Protein AF-A0A7D9JJ60-F1 (afdb_monomer_lite)

Radius of gyration: 15.45 Å; chains: 1; bounding box: 30×32×46 Å

Organism: Paramuricea clavata (NCBI:txid317549)

Secondary structure (DSSP, 8-state):
------TT------SS-----HHHHHHHHHHHHHH-TT--HHHHHHHHHTGGGHHHHHHHHHHHHHHHHHHHTTSS--SGGG--TT-TT----S--SHHHHHHHHHHHHHHH-

pLDDT: mean 72.86, std 17.22, range [33.34, 91.81]

Sequence (113 aa):
MVLLNFRSVEMKRSIVQDGQNGTMFAVQHSLFCDIYRDLSPRQHNICRNNLLLMESVIEGARLARQECIKQFNNERWDCSSISGKSTALGLMTKYATKEAAFNYALVTAGIVH

InterPro domains:
  IPR005817 Wnt [PF00110] (37-113)
  IPR005817 Wnt [PTHR12027] (31-113)

Foldseek 3Di:
DPPLPVVPPPPDDDPPPDPDDPVVQLVVLLVVLVLQPPDDPVRSVVSNVPSSLVVLLLQLLVVLLVSQQVSCVPPPCNSPVLPDSNGSSSAPPPDDDPVNVSSVVSSVVSSVD

Structure (mmCIF, N/CA/C/O backbone):
data_AF-A0A7D9JJ60-F1
#
_entry.id   AF-A0A7D9JJ60-F1
#
loop_
_atom_site.group_PDB
_atom_site.id
_atom_site.type_symbol
_atom_site.label_atom_id
_atom_site.label_alt_id
_atom_site.label_comp_id
_atom_site.label_asym_id
_atom_site.label_entity_id
_atom_site.label_seq_id
_atom_site.pdbx_PDB_ins_code
_atom_site.Cartn_x
_atom_site.Cartn_y
_atom_site.Cartn_z
_atom_site.occupancy
_atom_site.B_iso_or_equiv
_atom_site.auth_seq_id
_atom_site.auth_comp_id
_atom_site.auth_asym_id
_atom_site.auth_atom_id
_atom_site.pdbx_PDB_model_num
ATOM 1 N N . MET A 1 1 ? 1.933 -3.859 -20.880 1.00 41.69 1 MET A N 1
ATOM 2 C CA . MET A 1 1 ? 1.141 -4.293 -19.713 1.00 41.69 1 MET A CA 1
ATOM 3 C C . MET A 1 1 ? 1.919 -5.442 -19.108 1.00 41.69 1 MET A C 1
ATOM 5 O O . MET A 1 1 ? 1.979 -6.488 -19.736 1.00 41.69 1 MET A O 1
ATOM 9 N N . VAL A 1 2 ? 2.661 -5.200 -18.024 1.00 48.00 2 VAL A N 1
ATOM 10 C CA . VAL A 1 2 ? 3.454 -6.263 -17.388 1.00 48.00 2 VAL A CA 1
ATOM 11 C C . VAL A 1 2 ? 2.451 -7.288 -16.872 1.00 48.00 2 VAL A C 1
ATOM 13 O O . VAL A 1 2 ? 1.562 -6.936 -16.098 1.00 48.00 2 VAL A O 1
ATOM 16 N N . LEU A 1 3 ? 2.516 -8.513 -17.390 1.00 50.09 3 LEU A N 1
ATOM 17 C CA . LEU A 1 3 ? 1.688 -9.614 -16.916 1.00 50.09 3 LEU A CA 1
ATOM 18 C C . LEU A 1 3 ? 2.094 -9.877 -15.465 1.00 50.09 3 LEU A C 1
ATOM 20 O O . LEU A 1 3 ? 3.160 -10.427 -15.210 1.00 50.09 3 LEU A O 1
ATOM 24 N N . LEU A 1 4 ? 1.266 -9.421 -14.527 1.00 55.28 4 LEU A N 1
ATOM 25 C CA . LEU A 1 4 ? 1.434 -9.669 -13.102 1.00 55.28 4 LEU A CA 1
ATOM 26 C C . LEU A 1 4 ? 1.376 -11.179 -12.864 1.00 55.28 4 LEU A C 1
ATOM 28 O O . LEU A 1 4 ? 0.302 -11.779 -12.881 1.00 55.28 4 LEU A O 1
ATOM 32 N N . ASN A 1 5 ? 2.531 -11.814 -12.681 1.00 53.53 5 ASN A N 1
ATOM 33 C CA . ASN A 1 5 ? 2.599 -13.239 -12.391 1.00 53.53 5 ASN A CA 1
ATOM 34 C C . ASN A 1 5 ? 2.446 -13.433 -10.875 1.00 53.53 5 ASN A C 1
ATOM 36 O O . ASN A 1 5 ? 3.421 -13.670 -10.172 1.00 53.53 5 ASN A O 1
ATOM 40 N N . PHE A 1 6 ? 1.210 -13.297 -10.378 1.00 56.00 6 PHE A N 1
ATOM 41 C CA . PHE A 1 6 ? 0.800 -13.355 -8.961 1.00 56.00 6 PHE A CA 1
ATOM 42 C C . PHE A 1 6 ? 1.005 -14.720 -8.269 1.00 56.00 6 PHE A C 1
ATOM 44 O O . PHE A 1 6 ? 0.316 -15.066 -7.311 1.00 56.00 6 PHE A O 1
ATOM 51 N N . ARG A 1 7 ? 1.943 -15.543 -8.734 1.00 53.31 7 ARG A N 1
ATOM 52 C CA . ARG A 1 7 ? 2.078 -16.954 -8.354 1.00 53.31 7 ARG A CA 1
ATOM 53 C C . ARG A 1 7 ? 2.626 -17.194 -6.936 1.00 53.31 7 ARG A C 1
ATOM 55 O O . ARG A 1 7 ? 3.090 -18.294 -6.665 1.00 53.31 7 ARG A O 1
ATOM 62 N N . SER A 1 8 ? 2.607 -16.201 -6.042 1.00 44.59 8 SER A N 1
ATOM 63 C CA . SER A 1 8 ? 3.317 -16.258 -4.756 1.00 44.59 8 SER A CA 1
ATOM 64 C C . SER A 1 8 ? 2.562 -15.680 -3.547 1.00 44.59 8 SER A C 1
ATOM 66 O O . SER A 1 8 ? 3.210 -15.373 -2.547 1.00 44.59 8 SER A O 1
ATOM 68 N N . VAL A 1 9 ? 1.228 -15.565 -3.583 1.00 49.22 9 VAL A N 1
ATOM 69 C CA . VAL A 1 9 ? 0.424 -15.221 -2.389 1.00 49.22 9 VAL A CA 1
ATOM 70 C C . VAL A 1 9 ? -0.194 -16.491 -1.800 1.00 49.22 9 VAL A C 1
ATOM 72 O O . VAL A 1 9 ? -1.407 -16.667 -1.744 1.00 49.22 9 VAL A O 1
ATOM 75 N N . GLU A 1 10 ? 0.657 -17.430 -1.385 1.00 44.72 10 GLU A N 1
ATOM 76 C CA . GLU A 1 10 ? 0.223 -18.473 -0.457 1.00 44.72 10 GLU A CA 1
ATOM 77 C C . GLU A 1 10 ? -0.021 -17.810 0.899 1.00 44.72 10 GLU A C 1
ATOM 79 O O . GLU A 1 10 ? 0.892 -17.616 1.703 1.00 44.72 10 GLU A O 1
ATOM 84 N N . MET A 1 11 ? -1.280 -17.448 1.132 1.00 41.56 11 MET A N 1
ATOM 85 C CA . MET A 1 11 ? -1.821 -17.136 2.444 1.00 41.56 11 MET A CA 1
ATOM 86 C C . MET A 1 11 ? -1.652 -18.368 3.341 1.00 41.56 11 MET A C 1
ATOM 88 O O . MET A 1 11 ? -2.516 -19.245 3.425 1.00 41.56 11 MET A O 1
ATOM 92 N N . LYS A 1 12 ? -0.498 -18.478 4.006 1.00 38.69 12 LYS A N 1
ATOM 93 C CA . LYS A 1 12 ? -0.332 -19.448 5.083 1.00 38.69 12 LYS A CA 1
ATOM 94 C C . LYS A 1 12 ? -1.217 -19.009 6.242 1.00 38.69 12 LYS A C 1
ATOM 96 O O . LYS A 1 12 ? -0.958 -17.998 6.885 1.00 38.69 12 LYS A O 1
ATOM 101 N N . ARG A 1 13 ? -2.267 -19.802 6.480 1.00 45.38 13 ARG A N 1
ATOM 102 C CA . ARG A 1 13 ? -3.077 -19.828 7.705 1.00 45.38 13 ARG A CA 1
ATOM 103 C C . ARG A 1 13 ? -2.196 -19.597 8.937 1.00 45.38 13 ARG A C 1
ATOM 105 O O . ARG A 1 13 ? -1.527 -20.523 9.378 1.00 45.38 13 ARG A O 1
ATOM 112 N N . SER A 1 14 ? -2.273 -18.398 9.498 1.00 33.34 14 SER A N 1
ATOM 113 C CA . SER A 1 14 ? -1.883 -18.093 10.876 1.00 33.34 14 SER A CA 1
ATOM 114 C C . SER A 1 14 ? -2.640 -16.850 11.354 1.00 33.34 14 SER A C 1
ATOM 116 O O . SER A 1 14 ? -2.048 -15.875 11.780 1.00 33.34 14 SER A O 1
ATOM 118 N N . ILE A 1 15 ? -3.974 -16.862 11.257 1.00 45.88 15 ILE A N 1
ATOM 119 C CA . ILE A 1 15 ? -4.839 -15.895 11.969 1.00 45.88 15 ILE A CA 1
ATOM 120 C C . ILE A 1 15 ? -5.891 -16.654 12.799 1.00 45.88 15 ILE A C 1
ATOM 122 O O . ILE A 1 15 ? -7.032 -16.238 12.938 1.00 45.88 15 ILE A O 1
ATOM 126 N N . VAL A 1 16 ? -5.525 -17.835 13.315 1.00 46.06 16 VAL A N 1
ATOM 127 C CA . VAL A 1 16 ? -6.288 -18.542 14.362 1.00 46.06 16 VAL A CA 1
ATOM 128 C C . VAL A 1 16 ? -5.316 -19.308 15.265 1.00 46.06 16 VAL A C 1
ATOM 130 O O . VAL A 1 16 ? -5.464 -20.508 15.441 1.00 46.06 16 VAL A O 1
ATOM 133 N N . GLN A 1 17 ? -4.274 -18.656 15.787 1.00 41.56 17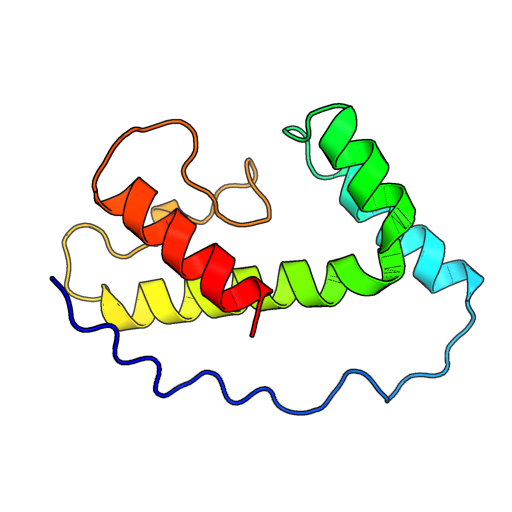 GLN A N 1
ATOM 134 C CA . GLN A 1 17 ? -3.501 -19.173 16.926 1.00 41.56 17 GLN A CA 1
ATOM 135 C C . GLN A 1 17 ? -2.925 -18.011 17.734 1.00 41.56 17 GLN A C 1
ATOM 137 O O . GLN A 1 17 ? -1.732 -17.767 17.697 1.00 41.56 17 GLN A O 1
ATOM 142 N N . ASP A 1 18 ? -3.787 -17.282 18.436 1.00 36.44 18 ASP A N 1
ATOM 143 C CA . ASP A 1 18 ? -3.491 -16.918 19.822 1.00 36.44 18 ASP A CA 1
ATOM 144 C C . ASP A 1 18 ? -4.763 -16.398 20.493 1.00 36.44 18 ASP A C 1
ATOM 146 O O . ASP A 1 18 ? -5.221 -15.277 20.280 1.00 36.44 18 ASP A O 1
ATOM 150 N N . GLY A 1 19 ? -5.373 -17.251 21.314 1.00 46.88 19 GLY A N 1
ATOM 151 C CA . GLY A 1 19 ? -6.312 -16.787 22.322 1.00 46.88 19 GLY A CA 1
ATOM 152 C C . GLY A 1 19 ? -5.523 -16.071 23.413 1.00 46.88 19 GLY A C 1
ATOM 153 O O . GLY A 1 19 ? -5.066 -16.726 24.343 1.00 46.88 19 GLY A O 1
ATOM 154 N N . GLN A 1 20 ? -5.333 -14.753 23.303 1.00 46.94 20 GLN A N 1
ATOM 155 C CA . GLN A 1 20 ? -4.652 -13.959 24.332 1.00 46.94 20 GLN A CA 1
ATOM 156 C C . GLN A 1 20 ? -5.363 -12.610 24.569 1.00 46.94 20 GLN A C 1
ATOM 158 O O . GLN A 1 20 ? -5.336 -11.707 23.742 1.00 46.94 20 GLN A O 1
ATOM 163 N N . ASN A 1 21 ? -6.034 -12.516 25.726 1.00 43.12 21 ASN A N 1
ATOM 164 C CA . ASN A 1 21 ? -6.508 -11.328 26.457 1.00 43.12 21 ASN A CA 1
ATOM 165 C C . ASN A 1 21 ? -6.914 -10.089 25.627 1.00 43.12 21 ASN A C 1
ATOM 167 O O . ASN A 1 21 ? -6.112 -9.192 25.363 1.00 43.12 21 ASN A O 1
ATOM 171 N N . GLY A 1 22 ? -8.215 -9.979 25.332 1.00 50.59 22 GLY A N 1
ATOM 172 C CA . GLY A 1 22 ? -8.823 -8.951 24.469 1.00 50.59 22 GLY A CA 1
ATOM 173 C C . GLY A 1 22 ? -8.617 -7.472 24.843 1.00 50.59 22 GLY A C 1
ATOM 174 O O . GLY A 1 22 ? -9.007 -6.606 24.066 1.00 50.59 22 GLY A O 1
ATOM 175 N N . THR A 1 23 ? -7.988 -7.146 25.975 1.00 51.94 23 THR A N 1
ATOM 176 C CA . THR A 1 23 ? -7.631 -5.764 26.345 1.00 51.94 23 THR A CA 1
ATOM 177 C C . THR A 1 23 ? -6.304 -5.300 25.738 1.00 51.94 23 THR A C 1
ATOM 179 O O . THR A 1 23 ? -6.182 -4.130 25.389 1.00 51.94 23 THR A O 1
ATOM 182 N N . MET A 1 24 ? -5.328 -6.193 25.542 1.00 49.69 24 MET A N 1
ATOM 183 C CA . MET A 1 24 ? -4.024 -5.852 24.947 1.00 49.69 24 MET A CA 1
ATOM 184 C C . MET A 1 24 ? -4.090 -5.751 23.419 1.00 49.69 24 MET A C 1
ATOM 186 O O . MET A 1 24 ? -3.481 -4.861 22.825 1.00 49.69 24 MET A O 1
ATOM 190 N N . PHE A 1 25 ? -4.899 -6.607 22.791 1.00 55.31 25 PHE A N 1
ATOM 191 C CA . PHE A 1 25 ? -5.108 -6.618 21.342 1.00 55.31 25 PHE A CA 1
ATOM 192 C C . PHE A 1 25 ? -5.788 -5.324 20.856 1.00 55.31 25 PHE A C 1
ATOM 194 O O . PHE A 1 25 ? -5.360 -4.705 19.886 1.00 55.31 25 PHE A O 1
ATOM 201 N N . ALA A 1 26 ? -6.790 -4.829 21.591 1.00 53.00 26 ALA A N 1
ATOM 202 C CA . ALA A 1 26 ? -7.477 -3.582 21.251 1.00 53.00 26 ALA A CA 1
ATOM 203 C C . ALA A 1 26 ? -6.564 -2.341 21.339 1.00 53.00 26 A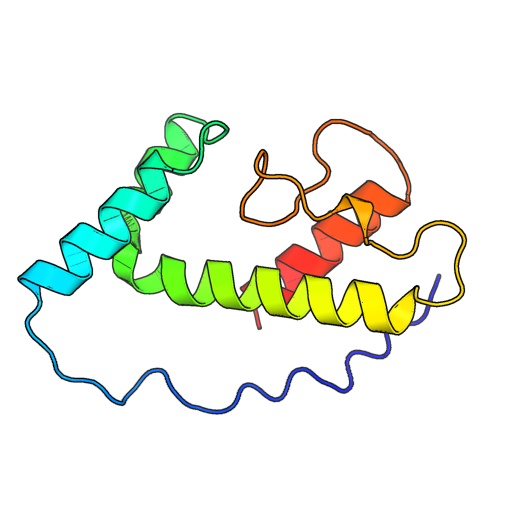LA A C 1
ATOM 205 O O . ALA A 1 26 ? -6.664 -1.457 20.490 1.00 53.00 26 ALA A O 1
ATOM 206 N N . VAL A 1 27 ? -5.651 -2.288 22.320 1.00 57.00 27 VAL A N 1
ATOM 207 C CA . VAL A 1 27 ? -4.718 -1.160 22.518 1.00 57.00 27 VAL A CA 1
ATOM 208 C C . VAL A 1 27 ? -3.638 -1.129 21.435 1.00 57.00 27 VAL A C 1
ATOM 210 O O . VAL A 1 27 ? -3.355 -0.071 20.870 1.00 57.00 27 VAL A O 1
ATOM 213 N N . GLN A 1 28 ? -3.062 -2.284 21.090 1.00 57.41 28 GLN A N 1
ATOM 214 C CA . GLN A 1 28 ? -2.079 -2.375 20.008 1.00 57.41 28 GLN A CA 1
ATOM 215 C C . GLN A 1 28 ? -2.702 -2.005 18.658 1.00 57.41 28 GLN A C 1
ATOM 217 O O . GLN A 1 28 ? -2.069 -1.320 17.854 1.00 57.41 28 GLN A O 1
ATOM 222 N N . HIS A 1 29 ? -3.972 -2.369 18.451 1.00 62.22 29 HIS A N 1
ATOM 223 C CA . HIS A 1 29 ? -4.668 -2.037 17.219 1.00 62.22 29 HIS A CA 1
ATOM 224 C C . HIS A 1 29 ? -5.140 -0.580 17.154 1.00 62.22 29 HIS A C 1
ATOM 226 O O . HIS A 1 29 ? -5.091 0.019 16.081 1.00 62.22 29 HIS A O 1
ATOM 232 N N . SER A 1 30 ? -5.545 0.032 18.274 1.00 60.56 30 SER A N 1
ATOM 233 C CA . SER A 1 30 ? -5.939 1.448 18.291 1.00 60.56 30 SER A CA 1
ATOM 234 C C . SER A 1 30 ? -4.777 2.377 17.941 1.00 60.56 30 SER A C 1
ATOM 236 O O . SER A 1 30 ? -4.980 3.366 17.240 1.00 60.56 30 SER A O 1
ATOM 238 N N . LEU A 1 31 ? -3.549 2.016 18.344 1.00 66.25 31 LEU A N 1
ATOM 239 C CA . LEU A 1 31 ? -2.343 2.739 17.941 1.00 66.25 31 LEU A CA 1
ATOM 240 C C . LEU A 1 31 ? -2.134 2.729 16.417 1.00 66.25 31 LEU A C 1
ATOM 242 O O . LEU A 1 31 ? -1.612 3.710 15.898 1.00 66.25 31 LEU A O 1
ATOM 246 N N . PHE A 1 32 ? -2.565 1.698 15.674 1.00 72.12 32 PHE A N 1
ATOM 247 C CA . PHE A 1 32 ? -2.402 1.680 14.211 1.00 72.12 32 PHE A CA 1
ATOM 248 C C . PHE A 1 32 ? -3.109 2.856 13.547 1.00 72.12 32 PHE A C 1
ATOM 250 O O . PHE A 1 32 ? -2.498 3.554 12.742 1.00 72.12 32 PHE A O 1
ATOM 257 N N . CYS A 1 33 ? -4.360 3.124 13.922 1.00 78.38 33 CYS A N 1
ATOM 258 C CA . CYS A 1 33 ? -5.127 4.217 13.330 1.00 78.38 33 CYS A CA 1
ATOM 259 C C . CYS A 1 33 ? -4.504 5.595 13.605 1.00 78.38 33 CYS A C 1
ATOM 261 O O . CYS A 1 33 ? -4.659 6.498 12.786 1.00 78.38 33 CYS A O 1
ATOM 263 N N . ASP A 1 34 ? -3.780 5.744 14.720 1.00 73.81 34 ASP A N 1
ATOM 264 C CA . ASP A 1 34 ? -3.149 7.000 15.144 1.00 73.81 34 ASP A CA 1
ATOM 265 C C . ASP A 1 34 ? -1.695 7.152 14.655 1.00 73.81 34 ASP A C 1
ATOM 267 O O . ASP A 1 34 ? -1.203 8.269 14.488 1.00 73.81 34 ASP A O 1
ATOM 271 N N . ILE A 1 35 ? -0.999 6.046 14.364 1.00 67.06 35 ILE A N 1
ATOM 272 C CA . ILE A 1 35 ? 0.347 6.045 13.761 1.00 67.06 35 ILE A CA 1
ATOM 273 C C . ILE A 1 35 ? 0.303 6.571 12.314 1.00 67.06 35 ILE A C 1
ATOM 275 O O . ILE A 1 35 ? 1.296 7.099 11.801 1.00 67.06 35 ILE A O 1
ATOM 279 N N . TYR A 1 36 ? -0.845 6.469 11.646 1.00 68.75 36 TYR A N 1
ATOM 280 C CA . TYR A 1 36 ? -1.021 6.873 10.255 1.00 68.75 36 TYR A CA 1
ATOM 281 C C . TYR A 1 36 ? -1.385 8.356 10.149 1.00 68.75 36 TYR A C 1
ATOM 283 O O . TYR A 1 36 ? -2.554 8.732 10.101 1.00 68.75 36 TYR A O 1
ATOM 291 N N . ARG A 1 37 ? -0.351 9.203 10.063 1.00 59.84 37 ARG A N 1
ATOM 292 C CA . ARG A 1 37 ? 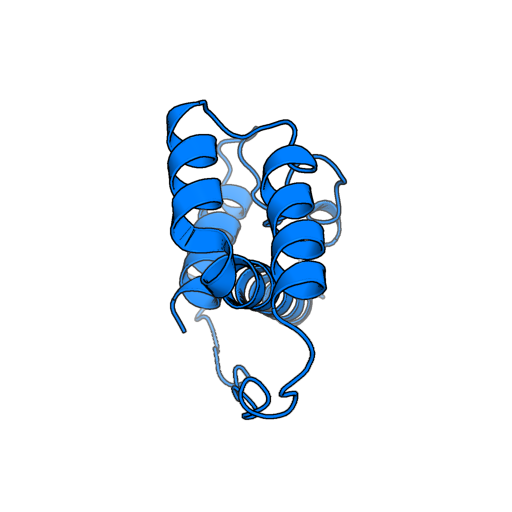-0.472 10.673 9.992 1.00 59.84 37 ARG A CA 1
ATOM 293 C C . ARG A 1 37 ? -1.299 11.208 8.811 1.00 59.84 37 ARG A C 1
ATOM 295 O O . ARG A 1 37 ? -1.708 12.362 8.862 1.00 59.84 37 ARG A O 1
ATOM 302 N N . ASP A 1 38 ? -1.588 10.374 7.810 1.00 69.81 38 ASP A N 1
ATOM 303 C CA . ASP A 1 38 ? -2.252 10.773 6.561 1.00 69.81 38 ASP A CA 1
ATOM 304 C C . ASP A 1 38 ? -3.694 10.235 6.412 1.00 69.81 38 ASP A C 1
ATOM 306 O O . ASP A 1 38 ? -4.263 10.281 5.319 1.00 69.81 38 ASP A O 1
ATOM 310 N N . LEU A 1 39 ? -4.321 9.712 7.477 1.00 79.44 39 LEU A N 1
ATOM 311 C CA . LEU A 1 39 ? -5.731 9.310 7.397 1.00 79.44 39 LEU A CA 1
ATOM 312 C C . LEU A 1 39 ? -6.663 10.523 7.433 1.00 79.44 39 LEU A C 1
ATOM 314 O O . LEU A 1 39 ? -6.656 11.317 8.373 1.00 79.44 39 LEU A O 1
ATOM 318 N N . SER A 1 40 ? -7.557 10.614 6.447 1.00 85.06 40 SER A N 1
ATOM 319 C CA . SER A 1 40 ? -8.699 11.528 6.532 1.00 85.06 40 SER A CA 1
ATOM 320 C C . SER A 1 40 ? -9.593 11.169 7.732 1.00 85.06 40 SER A C 1
ATOM 322 O O . SER A 1 40 ? -9.659 9.996 8.117 1.00 85.06 40 SER A O 1
ATOM 324 N N . PRO A 1 41 ? -10.376 12.119 8.280 1.00 87.75 41 PRO A N 1
ATOM 325 C CA . PRO A 1 41 ? -11.273 11.845 9.408 1.00 87.75 41 PRO A CA 1
ATOM 326 C C . PRO A 1 41 ? -12.214 10.655 9.167 1.00 87.75 41 PRO A C 1
ATOM 328 O O . PRO A 1 41 ? -12.470 9.852 10.064 1.00 87.75 41 PRO A O 1
ATOM 331 N N . ARG A 1 42 ? -12.684 10.488 7.923 1.00 89.25 42 ARG A N 1
ATOM 332 C CA . ARG A 1 42 ? -13.522 9.350 7.530 1.00 89.25 42 ARG A CA 1
ATOM 333 C C . ARG A 1 42 ? -12.759 8.025 7.578 1.00 89.25 42 ARG A C 1
ATOM 335 O O . ARG A 1 42 ? -13.293 7.050 8.096 1.00 89.25 42 ARG A O 1
ATOM 342 N N . GLN A 1 43 ? -11.535 7.976 7.052 1.00 86.88 43 GLN A N 1
ATOM 343 C CA . GLN A 1 43 ? -10.703 6.767 7.099 1.00 86.88 43 GLN A CA 1
ATOM 344 C C . GLN A 1 43 ? -10.311 6.409 8.535 1.00 86.88 43 GLN A C 1
ATOM 346 O O . GLN A 1 43 ? -10.317 5.234 8.889 1.00 86.88 43 GLN A O 1
ATOM 351 N N . HIS A 1 44 ? -10.048 7.411 9.375 1.00 87.06 44 HIS A N 1
ATOM 352 C CA . HIS A 1 44 ? -9.758 7.217 10.795 1.00 87.06 44 HIS A CA 1
ATOM 353 C C . HIS A 1 44 ? -10.939 6.574 11.538 1.00 87.06 44 HIS A C 1
ATOM 355 O O . HIS A 1 44 ? -10.752 5.621 12.294 1.00 87.06 44 HIS A O 1
ATOM 361 N N . ASN A 1 45 ? -12.169 7.014 11.250 1.00 89.25 45 ASN A N 1
ATOM 362 C CA . ASN A 1 45 ? -13.379 6.385 11.786 1.00 89.25 45 ASN A CA 1
ATOM 363 C C . ASN A 1 45 ? -13.548 4.933 11.302 1.00 89.25 45 ASN A C 1
ATOM 365 O O . ASN A 1 45 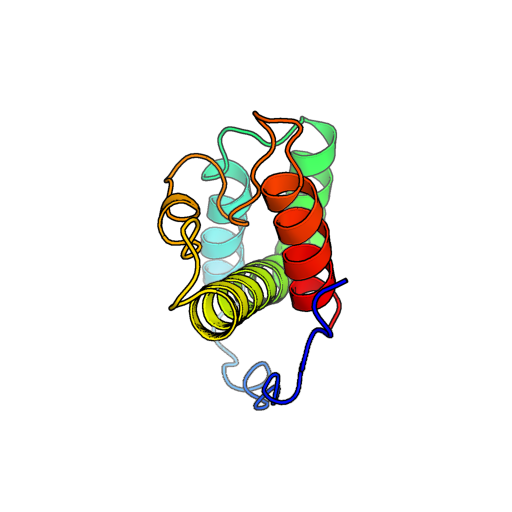? -13.853 4.051 12.097 1.00 89.25 45 ASN A O 1
ATOM 369 N N . ILE A 1 46 ? -13.320 4.658 10.011 1.00 89.56 46 ILE A N 1
ATOM 370 C CA . ILE A 1 46 ? -13.381 3.285 9.479 1.00 89.56 46 ILE A CA 1
ATOM 371 C C . ILE A 1 46 ? -12.346 2.394 10.174 1.00 89.56 46 ILE A C 1
ATOM 373 O O . ILE A 1 46 ? -12.699 1.306 10.617 1.00 89.56 46 ILE A O 1
ATOM 377 N N . CYS A 1 47 ? -11.108 2.866 10.318 1.00 86.06 47 CYS A N 1
ATOM 378 C CA . CYS A 1 47 ? -10.036 2.136 10.989 1.00 86.06 47 CYS A CA 1
ATOM 379 C C . CYS A 1 47 ? -10.419 1.778 12.434 1.00 86.06 47 CYS A C 1
ATOM 381 O O . CYS A 1 47 ? -10.399 0.605 12.802 1.00 86.06 47 CYS A O 1
ATOM 383 N N . ARG A 1 48 ? -10.874 2.760 13.230 1.00 86.94 48 ARG A N 1
ATOM 384 C CA . ARG A 1 48 ? -11.281 2.539 14.630 1.00 86.94 48 ARG A CA 1
ATOM 385 C C . ARG A 1 48 ? -12.482 1.607 14.786 1.00 86.94 48 ARG A C 1
ATOM 387 O O . ARG A 1 48 ? -12.562 0.893 15.778 1.00 86.94 48 ARG A O 1
ATOM 394 N N . ASN A 1 49 ? -13.380 1.568 13.806 1.00 89.06 49 ASN A N 1
ATOM 395 C CA . ASN A 1 49 ? -14.518 0.647 13.819 1.00 89.06 49 ASN A CA 1
ATOM 396 C C . ASN A 1 49 ? -14.159 -0.774 13.350 1.00 89.06 49 ASN A C 1
ATOM 398 O O . ASN A 1 49 ? -14.970 -1.679 13.505 1.00 89.06 49 ASN A O 1
ATOM 402 N N . ASN A 1 50 ? -12.964 -0.985 12.784 1.00 86.88 50 ASN A N 1
ATOM 403 C CA . ASN A 1 50 ? -12.542 -2.255 12.182 1.00 86.88 50 ASN A CA 1
ATOM 404 C C . ASN A 1 50 ? -11.147 -2.695 12.660 1.00 86.88 50 ASN A C 1
ATOM 406 O O . ASN A 1 50 ? -10.390 -3.297 11.901 1.00 86.88 50 ASN A O 1
ATOM 410 N N . LEU A 1 51 ? -10.802 -2.412 13.921 1.00 83.56 51 LEU A N 1
ATOM 411 C CA . LEU A 1 51 ? -9.465 -2.659 14.477 1.00 83.56 51 LEU A CA 1
ATOM 412 C C . LEU A 1 51 ? -8.968 -4.090 14.253 1.00 83.56 51 LEU A C 1
ATOM 414 O O . LEU A 1 51 ? -7.835 -4.270 13.824 1.00 83.56 51 LEU A O 1
ATOM 418 N N . LEU A 1 52 ? -9.817 -5.096 14.471 1.00 81.56 52 LEU A N 1
ATOM 419 C CA . LEU A 1 52 ? -9.447 -6.508 14.309 1.00 81.56 52 LEU A CA 1
ATOM 420 C C . LEU A 1 52 ? -9.047 -6.872 12.869 1.00 81.56 52 LEU A C 1
ATOM 422 O O . LEU A 1 52 ? -8.259 -7.786 12.674 1.00 81.56 52 LEU A O 1
ATOM 426 N N . LEU A 1 53 ? -9.556 -6.150 11.866 1.00 83.06 53 LEU A N 1
ATOM 427 C CA . LEU A 1 53 ? -9.234 -6.389 10.454 1.00 83.06 53 LEU A CA 1
ATOM 428 C C . LEU A 1 53 ? -7.940 -5.692 10.018 1.00 83.06 53 LEU A C 1
ATOM 430 O O . LEU A 1 53 ? -7.352 -6.063 9.004 1.00 83.06 53 LEU A O 1
ATOM 434 N N . MET A 1 54 ? -7.490 -4.678 10.762 1.00 82.75 54 MET A N 1
ATOM 435 C CA . MET A 1 54 ? -6.353 -3.847 10.357 1.00 82.75 54 MET A CA 1
ATOM 436 C C . MET A 1 54 ? -5.039 -4.626 10.259 1.00 82.75 54 MET A C 1
ATOM 438 O O . MET A 1 54 ? -4.189 -4.258 9.454 1.00 82.75 54 MET A O 1
ATOM 442 N N . GLU A 1 55 ? -4.879 -5.716 11.009 1.00 79.69 55 GLU A N 1
ATOM 443 C CA . GLU A 1 55 ? -3.706 -6.588 10.893 1.00 79.69 55 GLU A CA 1
ATOM 444 C C . GLU A 1 55 ? -3.616 -7.236 9.505 1.00 79.69 55 GLU A C 1
ATOM 446 O O . GLU A 1 55 ? -2.581 -7.136 8.846 1.00 79.69 55 GLU A O 1
ATOM 451 N N . SER A 1 56 ? -4.719 -7.803 9.005 1.00 83.12 56 SER A N 1
ATOM 452 C CA . SER A 1 56 ? -4.778 -8.374 7.653 1.00 83.12 56 SER A CA 1
ATOM 453 C C . SER A 1 56 ? -4.524 -7.320 6.573 1.00 83.12 56 SER A C 1
ATOM 455 O O . SER A 1 56 ? -3.844 -7.596 5.589 1.00 83.12 56 SER A O 1
ATOM 457 N N . VAL A 1 57 ? -5.003 -6.087 6.775 1.00 84.12 57 VAL A N 1
ATOM 458 C CA . VAL A 1 57 ? -4.757 -4.967 5.849 1.00 84.12 57 VAL A CA 1
ATOM 45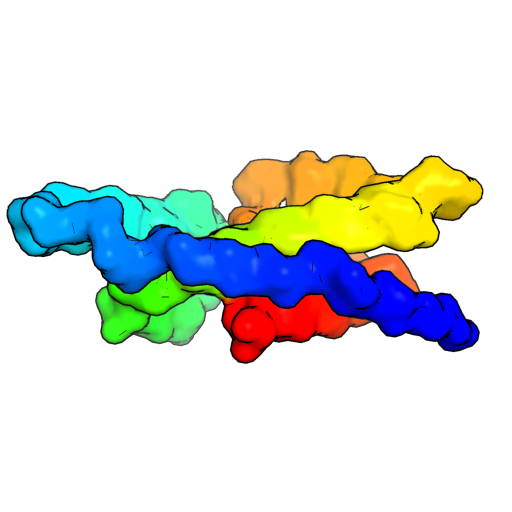9 C C . VAL A 1 57 ? -3.264 -4.628 5.764 1.00 84.12 57 VAL A C 1
ATOM 461 O O . VAL A 1 57 ? -2.725 -4.444 4.671 1.00 84.12 57 VAL A O 1
ATOM 464 N N . ILE A 1 58 ? -2.578 -4.548 6.907 1.00 81.12 58 ILE A N 1
ATOM 465 C CA . ILE A 1 58 ? -1.136 -4.264 6.957 1.00 81.12 58 ILE A CA 1
ATOM 466 C C . ILE A 1 58 ? -0.354 -5.394 6.289 1.00 81.12 58 ILE A C 1
ATOM 468 O O . ILE A 1 58 ? 0.559 -5.140 5.498 1.00 81.12 58 ILE A O 1
ATOM 472 N N . GLU A 1 59 ? -0.729 -6.634 6.584 1.00 82.44 59 GLU A N 1
ATOM 473 C CA . GLU A 1 59 ? -0.077 -7.812 6.034 1.00 82.44 59 GLU A CA 1
ATOM 474 C C . GLU A 1 59 ? -0.235 -7.893 4.510 1.00 82.44 59 GLU A C 1
ATOM 476 O O . GLU A 1 59 ? 0.750 -8.078 3.791 1.00 82.44 59 GLU A O 1
ATOM 481 N N . GLY A 1 60 ? -1.436 -7.632 3.993 1.00 84.62 60 GLY A N 1
ATOM 482 C CA . GLY A 1 60 ? -1.693 -7.558 2.558 1.00 84.62 60 GLY A CA 1
ATOM 483 C C . GLY A 1 60 ? -0.847 -6.497 1.848 1.00 84.62 60 GLY A C 1
ATOM 484 O O . GLY A 1 60 ? -0.232 -6.763 0.810 1.00 84.62 60 GLY A O 1
ATOM 485 N N . ALA A 1 61 ? -0.717 -5.306 2.442 1.00 86.56 61 ALA A N 1
ATOM 486 C CA . ALA A 1 61 ? 0.155 -4.253 1.919 1.00 86.56 61 ALA A CA 1
ATOM 487 C C . ALA A 1 61 ? 1.648 -4.645 1.959 1.00 86.56 61 ALA A C 1
ATOM 489 O O . ALA A 1 61 ? 2.408 -4.344 1.030 1.00 86.56 61 ALA A O 1
ATOM 490 N N . ARG A 1 62 ? 2.081 -5.362 3.006 1.00 85.06 62 ARG A N 1
ATOM 491 C CA . ARG A 1 62 ? 3.449 -5.892 3.130 1.00 85.06 62 ARG A CA 1
ATOM 492 C C . ARG A 1 62 ? 3.755 -6.905 2.026 1.00 85.06 62 ARG A C 1
ATOM 494 O O . ARG A 1 62 ? 4.821 -6.827 1.410 1.00 85.06 62 ARG A O 1
ATOM 501 N N . LEU A 1 63 ? 2.833 -7.829 1.759 1.00 85.56 63 LEU A N 1
ATOM 502 C CA . LEU A 1 63 ? 2.964 -8.836 0.703 1.00 85.56 63 LEU A CA 1
ATOM 503 C C . LEU A 1 63 ? 2.999 -8.196 -0.687 1.00 85.56 63 LEU A C 1
ATOM 505 O O . LEU A 1 63 ? 3.900 -8.492 -1.473 1.00 85.56 63 LEU A O 1
ATOM 509 N N . ALA A 1 64 ? 2.094 -7.252 -0.958 1.00 87.00 64 ALA A N 1
ATOM 510 C CA . ALA A 1 64 ? 2.074 -6.481 -2.200 1.00 87.00 64 ALA A CA 1
ATOM 511 C C . ALA A 1 64 ? 3.431 -5.828 -2.489 1.00 87.00 64 ALA A C 1
ATOM 513 O O . ALA A 1 64 ? 3.950 -5.880 -3.604 1.00 87.00 64 ALA A O 1
ATOM 514 N N . ARG A 1 65 ? 4.060 -5.256 -1.462 1.00 87.12 65 ARG A N 1
ATOM 515 C CA . ARG A 1 65 ? 5.383 -4.657 -1.598 1.00 87.12 65 ARG A CA 1
ATOM 516 C C . ARG A 1 65 ? 6.474 -5.678 -1.917 1.00 87.12 65 ARG A C 1
ATOM 518 O O . ARG A 1 65 ? 7.330 -5.401 -2.755 1.00 87.12 65 ARG A O 1
ATOM 525 N N . GLN A 1 66 ? 6.473 -6.825 -1.243 1.00 86.38 66 GLN A N 1
ATOM 526 C CA . GLN A 1 66 ? 7.440 -7.888 -1.526 1.00 86.38 66 GLN A CA 1
ATOM 527 C C . GLN A 1 66 ? 7.320 -8.373 -2.967 1.00 86.38 66 GLN A C 1
ATOM 529 O O . GLN A 1 66 ? 8.336 -8.578 -3.625 1.00 86.38 66 GLN A O 1
ATOM 534 N N . GLU A 1 67 ? 6.095 -8.494 -3.469 1.00 87.69 67 GLU A N 1
ATOM 535 C CA . GLU A 1 67 ? 5.849 -8.855 -4.860 1.00 87.69 67 GLU A CA 1
ATOM 536 C C . GLU A 1 67 ? 6.317 -7.765 -5.830 1.00 87.69 67 GLU A C 1
ATOM 538 O O . GLU A 1 67 ? 6.962 -8.076 -6.824 1.00 87.69 67 GLU A O 1
ATOM 543 N N . CYS A 1 68 ? 6.095 -6.485 -5.512 1.00 88.44 68 CYS A N 1
ATOM 544 C CA . CYS A 1 68 ? 6.610 -5.361 -6.302 1.00 88.44 68 CYS A CA 1
ATOM 545 C C . CYS A 1 68 ? 8.131 -5.453 -6.466 1.00 88.44 68 CYS A C 1
ATOM 547 O O . CYS A 1 68 ? 8.634 -5.453 -7.586 1.00 88.44 68 CYS A O 1
ATOM 549 N N . ILE A 1 69 ? 8.854 -5.608 -5.350 1.00 88.88 69 ILE A N 1
ATOM 550 C CA . ILE A 1 69 ? 10.318 -5.727 -5.353 1.00 88.88 69 ILE A CA 1
ATOM 551 C C . ILE A 1 69 ? 10.753 -6.940 -6.180 1.00 88.88 69 ILE A C 1
ATOM 553 O O . ILE A 1 69 ? 11.708 -6.840 -6.938 1.00 88.88 69 ILE A O 1
ATOM 557 N N . LYS A 1 70 ? 10.055 -8.077 -6.077 1.00 88.50 70 LYS A N 1
ATOM 558 C CA . LYS A 1 70 ? 10.360 -9.268 -6.885 1.00 88.50 70 LYS A CA 1
ATOM 559 C C . LYS A 1 70 ? 10.151 -9.030 -8.382 1.00 88.50 70 LYS A C 1
ATOM 561 O O . LYS A 1 70 ? 11.010 -9.411 -9.166 1.00 88.50 70 LYS A O 1
ATOM 566 N N . GLN A 1 71 ? 9.027 -8.427 -8.769 1.00 86.06 71 GLN A N 1
ATOM 567 C CA . GLN A 1 71 ? 8.651 -8.216 -10.172 1.00 86.06 71 GLN A CA 1
ATOM 568 C C . GLN A 1 71 ? 9.489 -7.127 -10.853 1.00 86.06 71 GLN A C 1
ATOM 570 O O . GLN A 1 71 ? 9.762 -7.223 -12.044 1.00 86.06 71 GLN A O 1
ATOM 575 N N . PHE A 1 72 ? 9.906 -6.103 -10.105 1.00 89.38 72 PHE A N 1
ATOM 576 C CA . PHE A 1 72 ? 10.602 -4.927 -10.635 1.00 89.38 72 PHE A CA 1
ATOM 577 C C . PHE A 1 72 ? 12.086 -4.861 -10.239 1.00 89.38 72 PHE A C 1
ATOM 579 O O . PHE A 1 72 ? 12.720 -3.830 -10.441 1.00 89.38 72 PHE A O 1
ATOM 586 N N . ASN A 1 73 ? 12.680 -5.934 -9.704 1.00 89.00 73 ASN A N 1
ATOM 587 C CA . ASN A 1 73 ? 14.077 -5.931 -9.234 1.00 89.00 73 ASN A CA 1
ATOM 588 C C . ASN A 1 73 ? 15.115 -5.505 -10.292 1.00 89.00 73 ASN A C 1
ATOM 590 O O . ASN A 1 73 ? 16.183 -5.021 -9.930 1.00 89.00 73 ASN A O 1
ATOM 594 N N . ASN A 1 74 ? 14.805 -5.685 -11.576 1.00 91.06 74 ASN A N 1
ATOM 595 C CA . ASN A 1 74 ? 15.674 -5.352 -12.705 1.00 91.06 74 ASN A CA 1
ATOM 596 C C . ASN A 1 74 ? 15.214 -4.097 -13.465 1.00 91.06 74 ASN A C 1
ATOM 598 O O . ASN A 1 74 ? 15.770 -3.769 -14.513 1.00 91.06 74 ASN A O 1
ATOM 602 N N . GLU A 1 75 ? 14.196 -3.405 -12.959 1.00 91.00 75 GLU A N 1
ATOM 603 C CA . GLU A 1 75 ? 13.666 -2.181 -13.547 1.00 91.00 75 GLU A CA 1
ATOM 604 C C . GLU A 1 75 ? 14.292 -0.944 -12.898 1.00 91.00 75 GLU A C 1
ATOM 606 O O . GLU A 1 75 ? 14.784 -0.970 -11.771 1.00 91.00 75 GLU A O 1
ATOM 611 N N . ARG A 1 76 ? 14.242 0.198 -13.596 1.00 91.81 76 ARG A N 1
ATOM 612 C CA . ARG A 1 76 ? 14.725 1.484 -13.049 1.00 91.81 76 ARG A CA 1
ATOM 613 C C . ARG A 1 76 ? 14.000 1.904 -11.770 1.00 91.81 76 ARG A C 1
ATOM 615 O O . ARG A 1 76 ? 14.565 2.636 -10.962 1.00 91.81 76 ARG A O 1
ATOM 622 N N . TRP A 1 77 ? 12.741 1.500 -11.633 1.00 88.62 77 TRP A N 1
ATOM 623 C CA . TRP A 1 77 ? 11.962 1.653 -10.415 1.00 88.62 77 TRP A CA 1
ATOM 624 C C . TRP A 1 77 ? 11.799 0.278 -9.774 1.00 88.62 77 TRP A C 1
ATOM 626 O O . TRP A 1 77 ? 10.929 -0.486 -10.164 1.00 88.62 77 TRP A O 1
ATOM 636 N N . ASP A 1 78 ? 12.635 -0.010 -8.784 1.00 89.19 78 ASP A N 1
ATOM 637 C CA . ASP A 1 78 ? 12.771 -1.297 -8.084 1.00 89.19 78 ASP A CA 1
ATOM 638 C C . ASP A 1 78 ? 11.830 -1.450 -6.872 1.00 89.19 78 ASP A C 1
ATOM 640 O O . ASP A 1 78 ? 12.026 -2.298 -5.999 1.00 89.19 78 ASP A O 1
ATOM 644 N N . CYS A 1 79 ? 10.829 -0.571 -6.765 1.00 87.25 79 CYS A N 1
ATOM 645 C CA . CYS A 1 79 ? 9.914 -0.469 -5.629 1.00 87.25 79 CYS A CA 1
ATOM 646 C C . CYS A 1 79 ? 10.572 -0.154 -4.260 1.00 87.25 79 CYS A C 1
ATOM 648 O O . CYS A 1 79 ? 9.874 -0.134 -3.240 1.00 87.25 79 CYS A O 1
ATOM 650 N N . SER A 1 80 ? 11.876 0.149 -4.185 1.00 83.00 80 SER A N 1
ATOM 651 C CA . SER A 1 80 ? 12.572 0.464 -2.920 1.00 83.00 80 SER A CA 1
ATOM 652 C C . SER A 1 80 ? 12.112 1.792 -2.303 1.00 83.00 80 SER A C 1
ATOM 654 O O . SER A 1 80 ? 12.009 1.928 -1.084 1.00 83.00 80 SER A O 1
ATOM 656 N N . SER A 1 81 ? 11.725 2.758 -3.137 1.00 78.69 81 SER A N 1
ATOM 657 C CA . SER A 1 81 ? 11.178 4.058 -2.713 1.00 78.69 81 SER A CA 1
ATOM 658 C C . SER A 1 81 ? 9.828 3.966 -1.986 1.00 78.69 81 SER A C 1
ATOM 660 O O . SER A 1 81 ? 9.418 4.919 -1.328 1.00 78.69 81 SER A O 1
ATOM 662 N N . ILE A 1 82 ? 9.162 2.807 -2.036 1.00 77.06 82 ILE A N 1
ATOM 663 C CA . ILE A 1 82 ? 7.899 2.537 -1.334 1.00 77.06 82 ILE A CA 1
ATOM 664 C C . ILE A 1 82 ? 8.127 2.354 0.188 1.00 77.06 82 ILE A C 1
ATOM 666 O O . ILE A 1 82 ? 7.181 2.356 0.975 1.00 77.06 82 ILE A O 1
ATOM 670 N N . SER A 1 83 ? 9.385 2.254 0.651 1.00 61.25 83 SER A N 1
ATOM 671 C CA . SER A 1 83 ? 9.731 2.403 2.079 1.00 61.25 83 SER A CA 1
ATOM 672 C C . SER A 1 83 ? 9.795 3.866 2.488 1.00 61.25 83 SER A C 1
ATOM 674 O O . SER A 1 83 ? 10.859 4.477 2.503 1.00 61.25 83 SER A O 1
ATOM 676 N N . GLY A 1 84 ? 8.666 4.417 2.906 1.00 53.50 84 GLY A N 1
ATOM 677 C CA . GLY A 1 84 ? 8.633 5.712 3.566 1.00 53.50 84 GLY A CA 1
ATOM 678 C C . GLY A 1 84 ? 7.681 5.661 4.741 1.00 53.50 84 GLY A C 1
ATOM 679 O O . GLY A 1 84 ? 6.541 5.239 4.594 1.00 53.50 84 GLY A O 1
ATOM 680 N N . LYS A 1 85 ? 8.125 6.148 5.901 1.00 49.22 85 LYS A N 1
ATOM 681 C CA . LYS A 1 85 ? 7.318 6.331 7.120 1.00 49.22 85 LYS A CA 1
ATOM 682 C C . LYS A 1 85 ? 6.053 7.204 6.920 1.00 49.22 85 LYS A C 1
ATOM 684 O O . LYS A 1 85 ? 5.365 7.462 7.899 1.00 49.22 85 LYS A O 1
ATOM 689 N N . SER A 1 86 ? 5.765 7.691 5.705 1.00 49.00 86 SER A N 1
ATOM 690 C CA . SER A 1 86 ? 4.612 8.547 5.401 1.00 49.00 86 SER A CA 1
ATOM 691 C C . SER A 1 86 ? 3.329 7.765 5.111 1.00 49.00 86 SER A C 1
ATOM 693 O O . SER A 1 86 ? 2.269 8.191 5.539 1.00 49.00 86 SER A O 1
ATOM 695 N N . THR A 1 87 ? 3.388 6.593 4.473 1.00 58.47 87 THR A N 1
ATOM 696 C CA . THR A 1 87 ? 2.190 5.783 4.194 1.00 58.47 87 THR A CA 1
ATOM 697 C C . THR A 1 87 ? 2.430 4.341 4.604 1.00 58.47 87 THR A C 1
ATOM 699 O O . THR A 1 87 ? 3.178 3.607 3.971 1.00 58.47 87 THR A O 1
ATOM 702 N N . ALA A 1 88 ? 1.775 3.901 5.673 1.00 60.38 88 ALA A N 1
ATOM 703 C CA . ALA A 1 88 ? 1.947 2.545 6.189 1.00 60.38 88 ALA A CA 1
ATOM 704 C C . ALA A 1 88 ? 1.497 1.435 5.233 1.00 60.38 88 ALA A C 1
ATOM 706 O O . ALA A 1 88 ? 1.979 0.313 5.331 1.00 60.38 88 ALA A O 1
ATOM 707 N N . LEU A 1 89 ? 0.627 1.766 4.278 1.00 74.44 89 LEU A N 1
ATOM 708 C CA . LEU A 1 89 ? 0.227 0.866 3.196 1.00 74.44 89 LEU A CA 1
ATOM 709 C C . LEU A 1 89 ? 1.187 0.912 1.995 1.00 74.44 89 LEU A C 1
ATOM 711 O O . LEU A 1 89 ? 0.963 0.222 1.008 1.00 74.44 89 LEU A O 1
ATOM 715 N N . GLY A 1 90 ? 2.235 1.744 2.043 1.00 74.75 90 GLY A N 1
ATOM 716 C CA . GLY A 1 90 ? 3.170 1.919 0.934 1.00 74.75 90 GLY A CA 1
ATOM 717 C C . GLY A 1 90 ? 2.509 2.502 -0.316 1.00 74.75 90 GLY A C 1
ATOM 718 O O . GLY A 1 90 ? 2.896 2.147 -1.424 1.00 74.75 90 GLY A O 1
ATOM 719 N N . LEU A 1 91 ? 1.491 3.354 -0.151 1.00 79.81 91 LEU A N 1
ATOM 720 C CA . LEU A 1 91 ? 0.795 3.996 -1.267 1.00 79.81 91 LEU A CA 1
ATOM 721 C C . LEU A 1 91 ? 1.532 5.255 -1.733 1.00 79.81 91 LEU A C 1
ATOM 723 O O . LEU A 1 91 ? 1.820 6.151 -0.934 1.00 79.81 91 LEU A O 1
ATOM 727 N N . MET A 1 92 ? 1.772 5.349 -3.039 1.00 79.31 92 MET A N 1
ATOM 728 C CA . MET A 1 92 ? 2.372 6.514 -3.696 1.00 79.31 92 MET A CA 1
ATOM 729 C C . MET A 1 92 ? 1.307 7.557 -4.070 1.00 79.31 92 MET A C 1
ATOM 731 O O . MET A 1 92 ? 0.956 7.720 -5.232 1.00 79.31 92 MET A O 1
ATOM 735 N N . THR A 1 93 ? 0.775 8.287 -3.089 1.00 72.44 93 THR A N 1
ATOM 736 C CA . THR A 1 93 ? -0.347 9.228 -3.308 1.00 72.44 93 THR A CA 1
ATOM 737 C C . THR A 1 93 ? 0.067 10.603 -3.837 1.00 72.44 93 THR A C 1
ATOM 739 O O . THR A 1 93 ? -0.753 11.321 -4.402 1.00 72.44 93 THR A O 1
ATOM 742 N N . LYS A 1 94 ? 1.337 10.989 -3.667 1.00 73.62 94 LYS A N 1
ATOM 743 C CA . LYS A 1 94 ? 1.830 12.335 -4.007 1.00 73.62 94 LYS A CA 1
ATOM 744 C C . LYS A 1 94 ? 2.064 12.552 -5.508 1.00 73.62 94 LYS A C 1
ATOM 746 O O . LYS A 1 94 ? 2.120 13.697 -5.951 1.00 73.62 94 LYS A O 1
ATOM 751 N N . TYR A 1 95 ? 2.225 11.484 -6.287 1.00 78.69 95 TYR A N 1
ATOM 752 C CA . TYR A 1 95 ? 2.633 11.562 -7.690 1.00 78.69 95 TYR A CA 1
ATOM 753 C C . TYR A 1 95 ? 1.658 10.797 -8.589 1.00 78.69 95 TYR A C 1
ATOM 755 O O . TYR A 1 95 ? 1.272 9.677 -8.273 1.00 78.69 95 TYR A O 1
ATOM 763 N N . ALA A 1 96 ? 1.292 11.378 -9.733 1.00 85.69 96 ALA A N 1
ATOM 764 C CA . ALA A 1 96 ? 0.409 10.757 -10.722 1.00 85.69 96 ALA A CA 1
ATOM 765 C C . ALA A 1 96 ? 1.222 10.062 -11.829 1.00 85.69 96 ALA A C 1
ATOM 767 O O . ALA A 1 96 ? 1.193 10.468 -12.990 1.00 85.69 96 ALA A O 1
ATOM 768 N N . THR A 1 97 ? 2.003 9.044 -11.458 1.00 88.69 97 THR A N 1
ATOM 769 C CA . THR A 1 97 ? 2.833 8.278 -12.403 1.00 88.69 97 THR A CA 1
ATOM 770 C C . THR A 1 97 ? 2.255 6.888 -12.674 1.00 88.69 97 THR A C 1
ATOM 772 O O . THR A 1 97 ? 1.338 6.429 -11.988 1.00 88.69 97 THR A O 1
ATOM 775 N N . LYS A 1 98 ? 2.793 6.189 -13.682 1.00 89.00 98 LYS A N 1
ATOM 776 C CA . LYS A 1 98 ? 2.390 4.805 -13.989 1.00 89.00 98 LYS A CA 1
ATOM 777 C C . LYS A 1 98 ? 2.741 3.860 -12.838 1.00 89.00 98 LYS A C 1
ATOM 779 O O . LYS A 1 98 ? 1.964 2.967 -12.518 1.00 89.00 98 LYS A O 1
ATOM 784 N N . GLU A 1 99 ? 3.877 4.103 -12.199 1.00 87.56 99 GLU A N 1
ATOM 785 C CA . GLU A 1 99 ? 4.379 3.384 -11.030 1.00 87.56 99 GLU A CA 1
ATOM 786 C C . GLU A 1 99 ? 3.448 3.578 -9.827 1.00 87.56 99 GLU A C 1
ATOM 788 O O . GLU A 1 99 ? 3.104 2.611 -9.153 1.00 87.56 99 GLU A O 1
ATOM 793 N N . ALA A 1 100 ? 2.953 4.802 -9.608 1.00 88.06 100 ALA A N 1
ATOM 794 C CA . ALA A 1 100 ? 1.982 5.086 -8.555 1.00 88.06 100 ALA A CA 1
ATOM 795 C C . ALA A 1 100 ? 0.636 4.376 -8.786 1.00 88.06 100 ALA A C 1
ATOM 797 O O . ALA A 1 100 ? 0.089 3.765 -7.866 1.00 88.06 100 ALA A O 1
ATOM 798 N N . ALA A 1 101 ? 0.125 4.392 -10.023 1.00 89.31 101 ALA A N 1
ATOM 799 C CA . ALA A 1 101 ? -1.097 3.670 -10.383 1.00 89.31 101 ALA A CA 1
ATOM 800 C C . ALA A 1 101 ? -0.941 2.149 -10.199 1.00 89.31 101 ALA A C 1
ATOM 802 O O . ALA A 1 101 ? -1.827 1.487 -9.657 1.00 89.31 101 ALA A O 1
ATOM 803 N N . PHE A 1 102 ? 0.208 1.603 -10.607 1.00 88.56 102 PHE A N 1
ATOM 804 C CA . PHE A 1 102 ? 0.539 0.195 -10.423 1.00 88.56 102 PHE A CA 1
ATOM 805 C C . PHE A 1 102 ? 0.629 -0.186 -8.939 1.00 88.56 102 PHE A C 1
ATOM 807 O O . PHE A 1 102 ? 0.026 -1.169 -8.517 1.00 88.56 102 PHE A O 1
ATOM 814 N N . ASN A 1 103 ? 1.327 0.617 -8.134 1.00 88.62 103 ASN A N 1
ATOM 815 C CA . ASN A 1 103 ? 1.444 0.421 -6.693 1.00 88.62 103 ASN A CA 1
ATOM 816 C C . ASN A 1 103 ? 0.069 0.402 -6.003 1.00 88.62 103 ASN A C 1
ATOM 818 O O . ASN A 1 103 ? -0.188 -0.490 -5.200 1.00 88.62 103 ASN A O 1
ATOM 822 N N . TYR A 1 104 ? -0.836 1.318 -6.360 1.00 88.25 104 TYR A N 1
ATOM 823 C CA . TYR A 1 104 ? -2.191 1.343 -5.804 1.00 88.25 104 TYR A CA 1
ATOM 824 C C . TYR A 1 104 ? -2.979 0.063 -6.115 1.00 88.25 104 TYR A C 1
ATOM 826 O O . TYR A 1 104 ? -3.602 -0.523 -5.226 1.00 88.25 104 TYR A O 1
ATOM 834 N N . ALA A 1 105 ? -2.931 -0.392 -7.372 1.00 89.88 105 ALA A N 1
ATOM 835 C CA . ALA A 1 105 ? -3.589 -1.624 -7.798 1.00 89.88 105 ALA A CA 1
ATOM 836 C C . ALA A 1 105 ? -3.010 -2.855 -7.083 1.00 89.88 105 ALA A C 1
ATOM 838 O O . ALA A 1 105 ? -3.763 -3.696 -6.597 1.00 89.88 105 ALA A O 1
ATOM 839 N N . LEU A 1 106 ? -1.682 -2.931 -6.965 1.00 88.38 106 LEU A N 1
ATOM 840 C CA . LEU A 1 106 ? -0.989 -4.045 -6.323 1.00 88.38 106 LEU A CA 1
ATOM 841 C C . LEU A 1 106 ? -1.263 -4.115 -4.815 1.00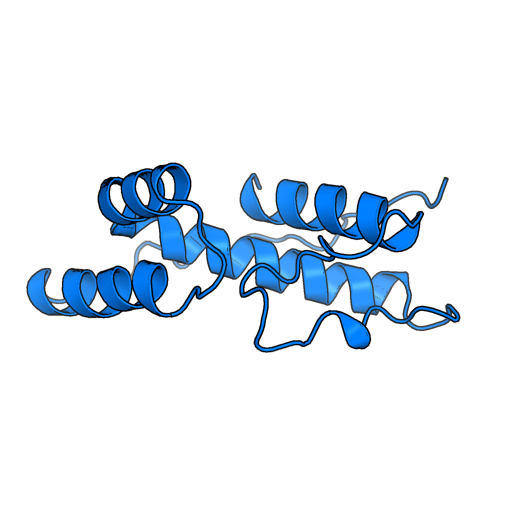 88.38 106 LEU A C 1
ATOM 843 O O . LEU A 1 106 ? -1.549 -5.190 -4.298 1.00 88.38 106 LEU A O 1
ATOM 847 N N . VAL A 1 107 ? -1.220 -2.979 -4.113 1.00 87.56 107 VAL A N 1
ATOM 848 C CA . VAL A 1 107 ? -1.529 -2.909 -2.674 1.00 87.56 107 VAL A CA 1
ATOM 849 C C . VAL A 1 107 ? -2.986 -3.277 -2.413 1.00 87.56 107 VAL A C 1
ATOM 851 O O . VAL A 1 107 ? -3.265 -4.047 -1.501 1.00 87.56 107 VAL A O 1
ATOM 854 N N . THR A 1 108 ? -3.912 -2.793 -3.243 1.00 88.94 108 THR A N 1
ATOM 855 C CA . THR A 1 108 ? -5.334 -3.144 -3.124 1.00 88.94 108 THR A CA 1
ATOM 856 C C . THR A 1 108 ? -5.555 -4.639 -3.350 1.00 88.94 108 THR A C 1
ATOM 858 O O . THR A 1 108 ? -6.270 -5.268 -2.576 1.00 88.94 108 THR A O 1
ATOM 861 N N . ALA A 1 109 ? -4.905 -5.224 -4.362 1.00 89.00 109 ALA A N 1
ATOM 862 C CA . ALA A 1 109 ? -4.947 -6.665 -4.591 1.00 89.00 109 ALA A CA 1
ATOM 863 C C . ALA A 1 109 ? -4.396 -7.440 -3.384 1.00 89.00 109 ALA A C 1
ATOM 865 O O . ALA A 1 109 ? -5.021 -8.398 -2.948 1.00 89.00 109 ALA A O 1
ATOM 866 N N . GLY A 1 110 ? -3.280 -6.994 -2.801 1.00 86.50 110 GLY A N 1
ATOM 867 C CA . GLY A 1 110 ? -2.708 -7.619 -1.608 1.00 86.50 110 GLY A CA 1
ATOM 868 C C . GLY A 1 110 ? -3.607 -7.539 -0.371 1.00 86.50 110 GLY A C 1
ATOM 869 O O . GLY A 1 110 ? -3.619 -8.474 0.411 1.00 86.50 110 GLY A O 1
ATOM 870 N N . ILE A 1 111 ? -4.363 -6.452 -0.190 1.00 87.12 111 ILE A N 1
ATOM 871 C CA . ILE A 1 111 ? -5.279 -6.274 0.955 1.00 87.12 111 ILE A CA 1
ATOM 872 C C . ILE A 1 111 ? -6.547 -7.133 0.829 1.00 87.12 111 ILE A C 1
ATOM 874 O O . ILE A 1 111 ? -7.103 -7.553 1.839 1.00 87.12 111 ILE A O 1
ATOM 878 N N . VAL A 1 112 ? -7.049 -7.335 -0.392 1.00 87.81 112 VAL A N 1
ATOM 879 C CA . VAL A 1 112 ? -8.317 -8.047 -0.641 1.00 87.81 112 VAL A CA 1
ATOM 880 C C . VAL A 1 112 ? -8.149 -9.569 -0.642 1.00 87.81 112 VAL A C 1
ATOM 882 O O . VAL A 1 112 ? -9.131 -10.279 -0.422 1.00 87.81 112 VAL A O 1
ATOM 885 N N . HIS A 1 113 ? -6.941 -10.060 -0.922 1.00 71.12 113 HIS A N 1
ATOM 886 C CA . HIS A 1 113 ? -6.651 -11.484 -1.053 1.00 71.12 113 HIS A CA 1
ATOM 887 C C . HIS A 1 113 ? -6.229 -12.139 0.245 1.00 71.12 113 HIS A C 1
ATOM 889 O O . HIS A 1 113 ? -6.721 -13.273 0.430 1.00 71.12 113 HIS A O 1
#